Protein AF-A0ABD1IIQ3-F1 (afdb_monomer_lite)

InterPro domains:
  IPR027417 P-loop containing nucleoside triphosphate hydrolase [G3DSA:3.40.50.300] (67-165)
  IPR039812 Vesicle-fusing ATPase [PTHR23078] (7-161)

Sequence (171 aa):
MFLRVRRFSPNTELEGVVKNAVSYALNRQLNMEDLTRPVDEENIKVTMEDFLNVVQEVVPAFGASTDDLERCRL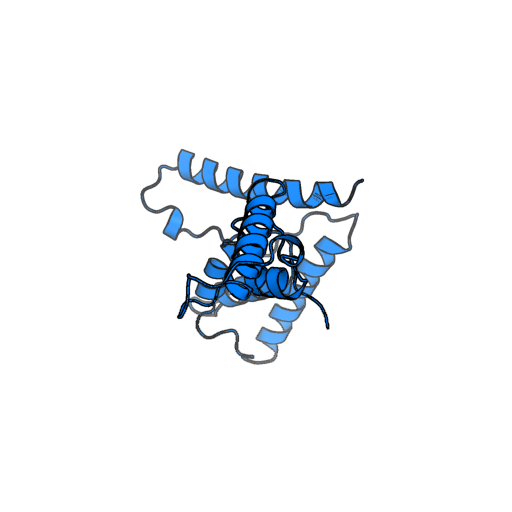IGIVECGTRHEHIYRRTILLAEQVKVSEGSPLVTCLLEGSSGSGKIAMAATVGIESNFSYVKIISAETMIGLSEPTKCAQIVKVSFSALPSLDTAFQ

Organism: Salvia divinorum (NCBI:txid28513)

Secondary structure (DSSP, 8-state):
-----PPPPTTHHHHHHHHHHHHHHHHHHS-TT-TTSPP-GGG----HHHHHHHHHH---STTTHHHHHHHTTTT------HHHHHHHHHHHHHHHHHHH-SS----------STTS-HHHHHHHHHHHTT-S------GGGGTT--HHHHHHHHHHHHHHHGGGSGGG--

pLDDT: mean 77.48, std 16.25, range [25.7, 96.06]

Structure (mmCIF, N/CA/C/O backbone):
data_AF-A0ABD1IIQ3-F1
#
_entry.id   AF-A0ABD1IIQ3-F1
#
loop_
_atom_site.group_PDB
_atom_site.id
_atom_site.type_symbol
_atom_site.label_atom_id
_atom_site.label_alt_id
_atom_site.label_comp_id
_atom_site.label_asym_id
_atom_site.label_entity_id
_atom_site.label_seq_id
_atom_site.pdbx_PDB_ins_code
_atom_site.Cartn_x
_atom_site.Cartn_y
_atom_site.Cartn_z
_atom_site.occupancy
_atom_site.B_iso_or_equiv
_atom_site.auth_seq_id
_atom_site.auth_comp_id
_atom_site.auth_asym_id
_atom_site.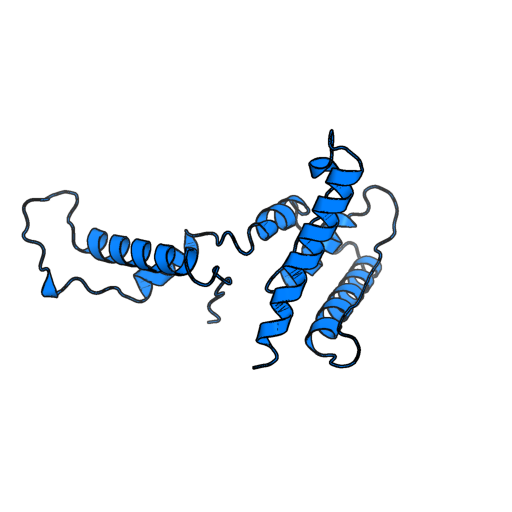auth_atom_id
_atom_site.pdbx_PDB_model_num
ATOM 1 N N . MET A 1 1 ? -16.389 -14.693 5.832 1.00 25.70 1 MET A N 1
ATOM 2 C CA . MET A 1 1 ? -16.390 -13.217 5.904 1.00 25.70 1 MET A CA 1
ATOM 3 C C . MET A 1 1 ? -15.065 -12.804 6.530 1.00 25.70 1 MET A C 1
ATOM 5 O O . MET A 1 1 ? -14.914 -12.927 7.736 1.00 25.70 1 MET A O 1
ATOM 9 N N . PHE A 1 2 ? -14.055 -12.485 5.714 1.00 27.52 2 PHE A N 1
ATOM 10 C CA . PHE A 1 2 ? -12.724 -12.110 6.206 1.00 27.52 2 PHE A CA 1
ATOM 11 C C . PHE A 1 2 ? -12.728 -10.618 6.541 1.00 27.52 2 PHE A C 1
ATOM 13 O O . PHE A 1 2 ? -12.856 -9.782 5.649 1.00 27.52 2 PHE A O 1
ATOM 20 N N . LEU A 1 3 ? -12.629 -10.285 7.827 1.00 28.45 3 LEU A N 1
ATOM 21 C CA . LEU A 1 3 ? -12.441 -8.910 8.276 1.00 28.45 3 LEU A CA 1
ATOM 22 C C . LEU A 1 3 ? -11.019 -8.464 7.922 1.00 28.45 3 LEU A C 1
ATOM 24 O O . LEU A 1 3 ? -10.037 -9.004 8.430 1.00 28.45 3 LEU A O 1
ATOM 28 N N . ARG A 1 4 ? -10.914 -7.486 7.017 1.00 39.56 4 ARG A N 1
ATOM 29 C CA . ARG A 1 4 ? -9.658 -6.832 6.639 1.00 39.56 4 ARG A CA 1
ATOM 30 C C . ARG A 1 4 ? -9.217 -5.913 7.781 1.00 39.56 4 ARG A C 1
ATOM 32 O O . ARG A 1 4 ? -9.512 -4.724 7.764 1.00 39.56 4 ARG A O 1
ATOM 39 N N . VAL A 1 5 ? -8.522 -6.457 8.776 1.00 41.91 5 VAL A N 1
ATOM 40 C CA . VAL A 1 5 ? -7.914 -5.651 9.845 1.00 41.91 5 VAL A CA 1
ATOM 41 C C . VAL A 1 5 ? -6.603 -5.070 9.314 1.00 41.91 5 VAL A C 1
ATOM 43 O O . VAL A 1 5 ? -5.615 -5.784 9.140 1.00 41.91 5 VAL A O 1
ATOM 46 N N . ARG A 1 6 ? -6.605 -3.773 8.987 1.00 52.62 6 ARG A N 1
ATOM 47 C CA . ARG A 1 6 ? -5.378 -3.026 8.670 1.00 52.62 6 ARG A CA 1
ATOM 48 C C . ARG A 1 6 ? -4.557 -2.881 9.961 1.00 52.62 6 ARG A C 1
ATOM 50 O O . ARG A 1 6 ? -5.134 -2.720 11.032 1.00 52.62 6 ARG A O 1
ATOM 57 N N . ARG A 1 7 ? -3.225 -3.004 9.888 1.00 47.75 7 ARG A N 1
ATOM 58 C CA . ARG A 1 7 ? -2.376 -2.912 11.089 1.00 47.75 7 ARG A CA 1
ATOM 59 C C . ARG A 1 7 ? -2.375 -1.477 11.609 1.00 47.75 7 ARG A C 1
ATOM 61 O O . ARG A 1 7 ? -2.013 -0.572 10.870 1.00 47.75 7 ARG A O 1
ATOM 68 N N . PHE A 1 8 ? -2.738 -1.312 12.875 1.00 53.94 8 PHE A N 1
ATOM 69 C CA . PHE A 1 8 ? -2.630 -0.048 13.593 1.00 53.94 8 PHE A CA 1
ATOM 70 C C . PHE A 1 8 ? -1.297 0.018 14.344 1.00 53.94 8 PHE A C 1
ATOM 72 O O . PHE A 1 8 ? -0.779 -1.011 14.790 1.00 53.94 8 PHE A O 1
ATOM 79 N N . SER A 1 9 ? -0.730 1.213 14.499 1.00 55.28 9 SER A N 1
ATOM 80 C CA . SER A 1 9 ? 0.443 1.392 15.357 1.00 55.28 9 SER A CA 1
ATOM 81 C C . SER A 1 9 ? 0.103 1.021 16.817 1.00 55.28 9 SER A C 1
ATOM 83 O O . SER A 1 9 ? -0.974 1.384 17.299 1.00 55.28 9 SER A O 1
ATOM 85 N N . PRO A 1 10 ? 0.982 0.299 17.549 1.00 52.69 10 PRO A N 1
ATOM 86 C CA . PRO A 1 10 ? 0.571 -0.497 18.716 1.00 52.69 10 PRO A CA 1
ATOM 87 C C . PRO A 1 10 ? 0.046 0.274 19.935 1.00 52.69 10 PRO A C 1
ATOM 89 O O . PRO A 1 10 ? -0.436 -0.359 20.865 1.00 52.69 10 PRO A O 1
ATOM 92 N N . ASN A 1 11 ? 0.133 1.608 19.961 1.00 55.91 11 ASN A N 1
ATOM 93 C CA . ASN A 1 11 ? -0.220 2.402 21.142 1.00 55.91 11 ASN A CA 1
ATOM 94 C C . ASN A 1 11 ? -1.178 3.555 20.811 1.00 55.91 11 ASN A C 1
ATOM 96 O O . ASN A 1 11 ? -2.283 3.604 21.335 1.00 55.91 11 ASN A O 1
ATOM 100 N N . THR A 1 12 ? -0.803 4.461 19.906 1.00 65.56 12 THR A N 1
ATOM 101 C CA . THR A 1 12 ? -1.587 5.684 19.650 1.00 65.56 12 THR A CA 1
ATOM 102 C C . THR A 1 12 ? -2.824 5.437 18.790 1.00 65.56 12 THR A C 1
ATOM 104 O O . THR A 1 12 ? -3.885 6.000 19.046 1.00 65.56 12 THR A O 1
ATOM 107 N N . GLU A 1 13 ? -2.713 4.591 17.767 1.00 68.62 13 GLU A N 1
ATOM 108 C CA . GLU A 1 13 ? -3.836 4.342 16.861 1.00 68.62 13 GLU A CA 1
ATOM 109 C C . GLU A 1 13 ? -4.875 3.404 17.471 1.00 68.62 13 GLU A C 1
ATOM 111 O O . GLU A 1 13 ? -6.068 3.649 17.319 1.00 68.62 13 GLU A O 1
ATOM 116 N N . LEU A 1 14 ? -4.444 2.375 18.207 1.00 72.62 14 LEU A N 1
ATOM 117 C CA . LEU A 1 14 ? -5.373 1.476 18.891 1.00 72.62 14 LEU A CA 1
ATOM 118 C C . LEU A 1 14 ? -6.180 2.221 19.965 1.00 72.62 14 LEU A C 1
ATOM 120 O O . LEU A 1 14 ? -7.390 2.035 20.067 1.00 72.62 14 LEU A O 1
ATOM 124 N N . GLU A 1 15 ? -5.533 3.120 20.713 1.00 79.62 15 GLU A N 1
ATOM 125 C CA . GLU A 1 15 ? -6.213 4.011 21.656 1.00 79.62 15 GLU A CA 1
ATOM 126 C C . GLU A 1 15 ? -7.226 4.921 20.941 1.00 79.62 15 GLU A C 1
ATOM 128 O O . GLU A 1 15 ? -8.347 5.091 21.419 1.00 79.62 15 GLU A O 1
ATOM 133 N N . GLY A 1 16 ? -6.868 5.461 19.770 1.00 78.75 16 GLY A N 1
ATOM 134 C CA . GLY A 1 16 ? -7.778 6.239 18.928 1.00 78.75 16 GLY A CA 1
ATOM 135 C C . GLY A 1 16 ? -8.997 5.437 18.464 1.00 78.75 16 GLY A C 1
ATOM 136 O O . GLY A 1 16 ? -10.123 5.925 18.555 1.00 78.75 16 GLY A O 1
ATOM 137 N N . VAL A 1 17 ? -8.798 4.184 18.039 1.00 81.75 17 VAL A N 1
ATOM 138 C CA . VAL A 1 17 ? -9.888 3.283 17.636 1.00 81.75 17 VAL A CA 1
ATOM 139 C C . VAL A 1 17 ? -10.838 3.018 18.806 1.00 81.75 17 VAL A C 1
ATOM 141 O O . VAL A 1 17 ? -12.053 3.124 18.647 1.00 81.75 17 VAL A O 1
ATOM 144 N N . VAL A 1 18 ? -10.305 2.735 19.998 1.00 85.25 18 VAL A N 1
ATOM 145 C CA . VAL A 1 18 ? -11.124 2.502 21.199 1.00 85.25 18 VAL A CA 1
ATOM 146 C C . VAL A 1 18 ? -11.893 3.764 21.597 1.00 85.25 18 VAL A C 1
ATOM 148 O O . VAL A 1 18 ? -13.094 3.685 21.843 1.00 85.25 18 VAL A O 1
ATOM 151 N N . LYS A 1 19 ? -11.249 4.938 21.607 1.00 85.81 19 LYS A N 1
ATOM 152 C CA . LYS A 1 19 ? -11.915 6.214 21.923 1.00 85.81 19 LYS A CA 1
ATOM 153 C C . LYS A 1 19 ? -13.041 6.535 20.943 1.00 85.81 19 LYS A C 1
ATOM 155 O O . LYS A 1 19 ? -14.116 6.948 21.369 1.00 85.81 19 LYS A O 1
ATOM 160 N N . ASN A 1 20 ? -12.826 6.307 19.650 1.00 84.44 20 ASN A N 1
ATOM 161 C CA . ASN A 1 20 ? -13.865 6.526 18.649 1.00 84.44 20 ASN A CA 1
ATOM 162 C C . ASN A 1 20 ? -15.021 5.531 18.815 1.00 84.44 20 ASN A C 1
ATOM 164 O O . ASN A 1 20 ? -16.176 5.939 18.738 1.00 84.44 20 ASN A O 1
ATOM 168 N N . ALA A 1 21 ? -14.741 4.258 19.116 1.00 87.31 21 ALA A N 1
ATOM 169 C CA . ALA A 1 21 ? -15.784 3.248 19.321 1.00 87.31 21 ALA A CA 1
ATOM 170 C C . ALA A 1 21 ? -16.654 3.573 20.546 1.00 87.31 21 ALA A C 1
ATOM 172 O O . ALA A 1 21 ? -17.873 3.408 20.508 1.00 87.31 21 ALA A O 1
ATOM 173 N N . VAL A 1 22 ? -16.045 4.107 21.609 1.00 87.00 22 VAL A N 1
ATOM 174 C CA . VAL A 1 22 ? -16.769 4.630 22.777 1.00 87.00 22 VAL A CA 1
ATOM 175 C C . VAL A 1 22 ? -17.667 5.807 22.384 1.00 87.00 22 VAL A C 1
ATOM 177 O O . VAL A 1 22 ? -18.838 5.815 22.751 1.00 87.00 22 VAL A O 1
ATOM 180 N N . SER A 1 23 ? -17.174 6.758 21.585 1.00 85.69 23 SER A N 1
ATOM 181 C CA . SER A 1 23 ? -17.991 7.872 21.074 1.00 85.69 23 SER A CA 1
ATOM 182 C C . SER A 1 23 ? -19.179 7.399 20.230 1.00 85.69 23 SER A C 1
ATOM 184 O O . SER A 1 23 ? -20.273 7.942 20.359 1.00 85.69 23 SER A O 1
ATOM 186 N N . TYR A 1 24 ? -19.001 6.361 19.406 1.00 85.56 24 TYR A N 1
ATOM 187 C CA . TYR A 1 24 ? -20.091 5.745 18.642 1.00 85.56 24 TYR A CA 1
ATOM 188 C C . TYR A 1 24 ? -21.159 5.120 19.544 1.00 85.56 24 TYR A C 1
ATOM 190 O O . TYR A 1 24 ? -22.352 5.380 19.365 1.00 85.56 24 TYR A O 1
ATOM 198 N N . ALA A 1 25 ? -20.733 4.363 20.556 1.00 85.44 25 ALA A N 1
ATOM 199 C CA . ALA A 1 25 ? -21.641 3.761 21.524 1.00 85.44 25 ALA A CA 1
ATOM 200 C C . ALA A 1 25 ? -22.426 4.818 22.321 1.00 85.44 25 ALA A C 1
ATOM 202 O O . ALA A 1 25 ? -23.616 4.629 22.571 1.00 85.44 25 ALA A O 1
ATOM 203 N N . LEU A 1 26 ? -21.781 5.941 22.665 1.00 82.81 26 LEU A N 1
ATOM 204 C CA . LEU A 1 26 ? -22.415 7.088 23.320 1.00 82.81 26 LEU A CA 1
ATOM 205 C C . LEU A 1 26 ? -23.436 7.773 22.406 1.00 82.81 26 LEU A C 1
ATOM 207 O O . LEU A 1 26 ? -24.588 7.949 22.794 1.00 82.81 26 LEU A O 1
ATOM 211 N N . ASN A 1 27 ? -23.048 8.098 21.171 1.00 81.81 27 ASN A N 1
ATOM 212 C CA . ASN A 1 27 ? -23.923 8.768 20.207 1.00 81.81 27 ASN A CA 1
ATOM 213 C C . ASN A 1 27 ? -25.176 7.948 19.871 1.00 81.81 27 ASN A C 1
ATOM 215 O O . ASN A 1 27 ? -26.227 8.530 19.632 1.00 81.81 27 ASN A O 1
ATOM 219 N N . ARG A 1 28 ? -25.106 6.609 19.903 1.00 79.25 28 ARG A N 1
ATOM 220 C CA . ARG A 1 28 ? -26.280 5.740 19.700 1.00 79.25 28 ARG A CA 1
ATOM 221 C C . ARG A 1 28 ? -27.329 5.870 20.809 1.00 79.25 28 ARG A C 1
ATOM 223 O O . ARG A 1 28 ? -28.505 5.630 20.553 1.00 79.25 28 ARG A O 1
ATOM 230 N N . GLN A 1 29 ? -26.922 6.195 22.034 1.00 74.12 29 GLN A N 1
ATOM 231 C CA . GLN A 1 29 ? -27.840 6.306 23.175 1.00 74.12 29 GLN A CA 1
ATOM 232 C C . GLN A 1 29 ? -28.334 7.733 23.421 1.00 74.12 29 GLN A C 1
ATOM 234 O O . GLN A 1 29 ? -29.285 7.936 24.175 1.00 74.12 29 GLN A O 1
ATOM 239 N N . LEU A 1 30 ? -27.736 8.718 22.749 1.00 71.56 30 LEU A N 1
ATOM 240 C CA . LEU A 1 30 ? -28.165 10.108 22.785 1.00 71.56 30 LEU A CA 1
ATOM 241 C C . LEU A 1 30 ? -29.196 10.367 21.678 1.00 71.56 30 LEU A C 1
ATOM 243 O O . LEU A 1 30 ? -28.900 10.253 20.492 1.00 71.56 30 LEU A O 1
ATOM 247 N N . ASN A 1 31 ? -30.413 10.767 22.053 1.00 65.19 31 ASN A N 1
ATOM 248 C CA . ASN A 1 31 ? -31.373 11.301 21.086 1.00 65.19 31 ASN A CA 1
ATOM 249 C C . ASN A 1 31 ? -31.005 12.756 20.783 1.00 65.19 31 ASN A C 1
ATOM 251 O O . ASN A 1 31 ? -31.244 13.642 21.599 1.00 65.19 31 ASN A O 1
ATOM 255 N N . MET A 1 32 ? -30.439 13.007 19.601 1.00 63.50 32 MET A N 1
ATOM 256 C CA . MET A 1 32 ? -29.995 14.347 19.185 1.00 63.50 32 MET A CA 1
ATOM 257 C C . MET A 1 32 ? -31.142 15.371 19.105 1.00 63.50 32 MET A C 1
ATOM 259 O O . MET A 1 32 ? -30.907 16.572 19.195 1.00 63.50 32 MET A O 1
ATOM 263 N N . GLU A 1 33 ? -32.379 14.891 18.965 1.00 66.19 33 GLU A N 1
ATOM 264 C CA . GLU A 1 33 ? -33.599 15.704 18.930 1.00 66.19 33 GLU A CA 1
ATOM 265 C C . GLU A 1 33 ? -34.142 16.046 20.328 1.00 66.19 33 GLU A C 1
ATOM 267 O O . GLU A 1 33 ? -34.901 17.001 20.469 1.00 66.19 33 GLU A O 1
ATOM 272 N N . ASP A 1 34 ? -33.754 15.297 21.368 1.00 64.56 34 ASP A N 1
ATOM 273 C CA . ASP A 1 34 ? -34.264 15.480 22.728 1.00 64.56 34 ASP A CA 1
ATOM 274 C C . ASP A 1 34 ? -33.203 15.109 23.777 1.00 64.56 34 ASP A C 1
ATOM 276 O O . ASP A 1 34 ? -33.161 14.001 24.322 1.00 64.56 34 ASP A O 1
ATOM 280 N N . LEU A 1 35 ? -32.336 16.084 24.062 1.00 67.38 35 LEU A N 1
ATOM 281 C CA . LEU A 1 35 ? -31.220 15.996 25.014 1.00 67.38 35 LEU A CA 1
ATOM 282 C C . LEU A 1 35 ? -31.667 15.918 26.486 1.00 67.38 35 LEU A C 1
ATOM 284 O O . LEU A 1 35 ? -30.826 15.842 27.378 1.00 67.38 35 LEU A O 1
ATOM 288 N N . THR A 1 36 ? -32.973 15.985 26.758 1.00 67.31 36 THR A N 1
ATOM 289 C CA . THR A 1 36 ? -33.520 15.989 28.124 1.00 67.31 36 THR A CA 1
ATOM 290 C C . THR A 1 36 ? -33.817 14.590 28.662 1.00 67.31 36 THR A C 1
ATOM 292 O O . THR A 1 36 ? -34.037 14.430 29.865 1.00 67.31 36 THR A O 1
ATOM 295 N N . ARG A 1 37 ? -33.803 13.562 27.800 1.00 64.56 37 ARG A N 1
ATOM 296 C CA . ARG A 1 37 ? -33.994 12.173 28.228 1.00 64.56 37 ARG A CA 1
ATOM 297 C C . ARG A 1 37 ? -32.790 11.698 29.046 1.00 64.56 37 ARG A C 1
ATOM 299 O O . ARG A 1 37 ? -31.659 11.855 28.585 1.00 64.56 37 ARG A O 1
ATOM 306 N N . PRO A 1 38 ? -33.013 11.094 30.228 1.00 63.28 38 PRO A N 1
ATOM 307 C CA . PRO A 1 38 ? -31.927 10.547 31.023 1.00 63.28 38 PRO A CA 1
ATOM 308 C C . PRO A 1 38 ? -31.240 9.432 30.236 1.00 63.28 38 PRO A C 1
ATOM 310 O O . PRO A 1 38 ? -31.896 8.530 29.709 1.00 63.28 38 PRO A O 1
ATOM 313 N N . VAL A 1 39 ? -29.918 9.526 30.139 1.00 65.00 39 VAL A N 1
ATOM 314 C CA . VAL A 1 39 ? -29.088 8.483 29.545 1.00 65.00 39 VAL A CA 1
ATOM 315 C C . VAL A 1 39 ? -28.945 7.375 30.579 1.00 65.00 39 VAL A C 1
ATOM 317 O O . VAL A 1 39 ? -28.591 7.634 31.727 1.00 65.00 39 VAL A O 1
ATOM 320 N N . ASP A 1 40 ? -29.248 6.147 30.179 1.00 69.00 40 ASP A N 1
ATOM 321 C CA . ASP A 1 40 ? -29.088 4.978 31.033 1.00 69.00 40 ASP A CA 1
ATOM 322 C C . ASP A 1 40 ? -27.615 4.549 31.017 1.00 69.00 40 ASP A C 1
ATOM 324 O O . ASP A 1 40 ? -27.187 3.747 30.185 1.00 69.00 40 ASP A O 1
ATOM 328 N N . GLU A 1 41 ? -26.816 5.160 31.897 1.00 66.88 41 GLU A N 1
ATOM 329 C CA . GLU A 1 41 ? -25.356 4.998 31.944 1.00 66.88 41 GLU A CA 1
ATOM 330 C C . GLU A 1 41 ? -24.918 3.526 32.072 1.00 66.88 41 GLU A C 1
ATOM 332 O O . GLU A 1 41 ? -23.878 3.144 31.535 1.00 66.88 41 GLU A O 1
ATOM 337 N N . GLU A 1 42 ? -25.732 2.668 32.699 1.00 68.06 42 GLU A N 1
ATOM 338 C CA . GLU A 1 42 ? -25.455 1.230 32.848 1.00 68.06 42 GLU A CA 1
ATOM 339 C C . GLU A 1 42 ? -25.632 0.430 31.544 1.00 68.06 42 GLU A C 1
ATOM 341 O O . GLU A 1 42 ? -25.079 -0.667 31.387 1.00 68.06 42 GLU A O 1
ATOM 346 N N . ASN A 1 43 ? -26.380 0.973 30.581 1.00 71.00 43 ASN A N 1
ATOM 347 C CA . ASN A 1 43 ? -26.648 0.330 29.299 1.00 71.00 43 ASN A CA 1
ATOM 348 C C . ASN A 1 43 ? -25.683 0.751 28.188 1.00 71.00 43 ASN A C 1
ATOM 350 O O . ASN A 1 43 ? -25.729 0.167 27.099 1.00 71.00 43 ASN A O 1
ATOM 354 N N . ILE A 1 44 ? -24.788 1.712 28.432 1.00 73.44 44 ILE A N 1
ATOM 355 C CA . ILE A 1 44 ? -23.787 2.148 27.453 1.00 73.44 44 ILE A CA 1
ATOM 356 C C . ILE A 1 44 ? -22.732 1.048 27.305 1.00 73.44 44 ILE A C 1
ATOM 358 O O . ILE A 1 44 ? -21.753 0.963 28.044 1.00 73.44 44 ILE A O 1
ATOM 362 N N . LYS A 1 45 ? -22.939 0.175 26.320 1.00 83.62 45 LYS A N 1
ATOM 363 C CA . LYS A 1 45 ? -22.012 -0.903 25.970 1.00 83.62 45 LYS A CA 1
ATOM 364 C C . LYS A 1 45 ? -21.481 -0.682 24.566 1.00 83.62 45 LYS A C 1
ATOM 366 O O . LYS A 1 45 ? -22.252 -0.511 23.621 1.00 83.62 45 LYS A O 1
ATOM 371 N N . VAL A 1 46 ? -20.156 -0.715 24.443 1.00 84.50 46 VAL A N 1
ATOM 372 C CA . VAL A 1 46 ? -19.487 -0.734 23.142 1.00 84.50 46 VAL A CA 1
ATOM 373 C C . VAL A 1 46 ? -19.756 -2.086 22.496 1.00 84.50 46 VAL A C 1
ATOM 375 O O . VAL A 1 46 ? -19.497 -3.137 23.083 1.00 84.50 46 VAL A O 1
ATOM 378 N N . THR A 1 47 ? -20.311 -2.056 21.293 1.00 86.81 47 THR A N 1
ATOM 379 C CA . THR A 1 47 ? -20.643 -3.245 20.510 1.00 86.81 47 THR A CA 1
ATOM 380 C C . THR A 1 47 ? -19.606 -3.465 19.414 1.00 86.81 47 THR A C 1
ATOM 382 O O . THR A 1 47 ? -18.852 -2.564 19.050 1.00 86.81 47 THR A O 1
ATOM 385 N N . MET A 1 48 ? -19.575 -4.674 18.849 1.00 84.25 48 MET A N 1
ATOM 386 C CA . MET A 1 48 ? -18.715 -4.970 17.697 1.00 84.25 48 MET A CA 1
ATOM 387 C C . MET A 1 48 ? -19.007 -4.042 16.507 1.00 84.25 48 MET A C 1
ATOM 389 O O . MET A 1 48 ? -18.095 -3.679 15.773 1.00 84.25 48 MET A O 1
ATOM 393 N N . GLU A 1 49 ? -20.261 -3.627 16.331 1.00 85.44 49 GLU A N 1
ATOM 394 C CA . GLU A 1 49 ? -20.670 -2.725 15.253 1.00 85.44 49 GLU A CA 1
ATOM 395 C C . GLU A 1 49 ? -20.019 -1.339 15.376 1.00 85.44 49 GLU A C 1
ATOM 397 O O . GLU A 1 49 ? -19.590 -0.775 14.373 1.00 85.44 49 GLU A O 1
ATOM 402 N N . ASP A 1 50 ? -19.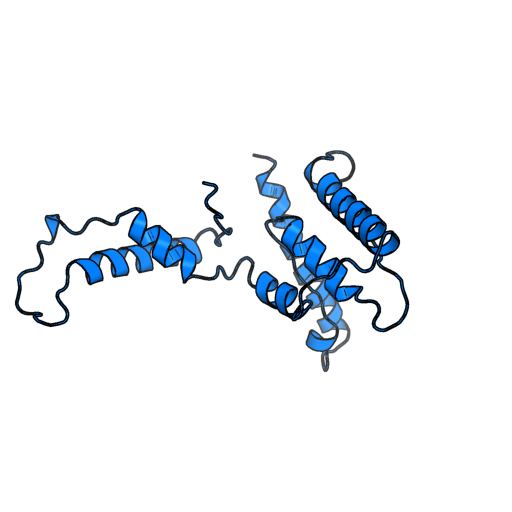818 -0.844 16.603 1.00 85.31 50 ASP A N 1
ATOM 403 C CA . ASP A 1 50 ? -19.102 0.414 16.852 1.00 85.31 50 ASP A CA 1
ATOM 404 C C . ASP A 1 50 ? -17.652 0.328 16.366 1.00 85.31 50 ASP A C 1
ATOM 406 O O . ASP A 1 50 ? -17.167 1.220 15.675 1.00 85.31 50 ASP A O 1
ATOM 410 N N . PHE A 1 51 ? -16.968 -0.784 16.645 1.00 83.62 51 PHE A N 1
ATOM 411 C CA . PHE A 1 51 ? -15.616 -1.014 16.136 1.00 83.62 51 PHE A CA 1
ATOM 412 C C . PHE A 1 51 ? -15.577 -1.159 14.612 1.00 83.62 51 PHE A C 1
ATOM 414 O O . PHE A 1 51 ? -14.640 -0.673 13.982 1.00 83.62 51 PHE A O 1
ATOM 421 N N . LEU A 1 52 ? -16.582 -1.795 14.003 1.00 83.19 52 LEU A N 1
ATOM 422 C CA . LEU A 1 52 ? -16.664 -1.913 12.545 1.00 83.19 52 LEU A CA 1
ATOM 423 C C . LEU A 1 52 ? -16.817 -0.547 11.871 1.00 83.19 52 LEU A C 1
ATOM 425 O O . LEU A 1 52 ? -16.139 -0.299 10.874 1.00 83.19 52 LEU A O 1
ATOM 429 N N . ASN A 1 53 ? -17.639 0.339 12.434 1.00 81.44 53 ASN A N 1
ATOM 430 C CA . ASN A 1 53 ? -17.812 1.703 11.933 1.00 81.44 53 ASN A CA 1
ATOM 431 C C . ASN A 1 53 ? -16.507 2.502 12.043 1.00 81.44 53 ASN A C 1
ATOM 433 O O . ASN A 1 53 ? -16.065 3.124 11.080 1.00 81.44 53 ASN A O 1
ATOM 437 N N . VAL A 1 54 ? -15.813 2.394 13.177 1.00 81.56 54 VAL A N 1
ATOM 438 C CA . VAL A 1 54 ? -14.524 3.070 13.381 1.00 81.56 54 VAL A CA 1
ATOM 439 C C . VAL A 1 54 ? -13.453 2.578 12.416 1.00 81.56 54 VAL A C 1
ATOM 441 O O . VAL A 1 54 ? -12.704 3.383 11.875 1.00 81.56 54 VAL A O 1
ATOM 444 N N . VAL A 1 55 ? -13.358 1.269 12.179 1.00 72.88 55 VAL A N 1
ATOM 445 C CA . VAL A 1 55 ? -12.347 0.697 11.273 1.00 72.88 55 VAL A CA 1
ATOM 446 C C . VAL A 1 55 ? -12.598 1.094 9.812 1.00 72.88 55 VAL A C 1
ATOM 448 O O . VAL A 1 55 ? -11.658 1.101 9.017 1.00 72.88 55 VAL A O 1
ATOM 451 N N . GLN A 1 56 ? -13.835 1.443 9.445 1.00 71.56 56 GLN A N 1
ATOM 452 C CA . GLN A 1 56 ? -14.140 1.990 8.120 1.00 71.56 56 GLN A CA 1
ATOM 453 C C . GLN A 1 56 ? -13.699 3.453 7.970 1.00 71.56 56 GLN A C 1
ATOM 455 O O . GLN A 1 56 ? -13.261 3.836 6.887 1.00 71.56 56 GLN A O 1
ATOM 460 N N . GLU A 1 57 ? -13.777 4.254 9.034 1.00 68.69 57 GLU A N 1
ATOM 461 C CA . GLU A 1 57 ? -13.434 5.682 8.995 1.00 68.69 57 GLU A CA 1
ATOM 462 C C . GLU A 1 57 ? -11.965 5.980 9.302 1.00 68.69 57 GLU A C 1
ATOM 464 O O . GLU A 1 57 ? -11.364 6.883 8.716 1.00 68.69 57 GLU A O 1
ATOM 469 N N . VAL A 1 58 ? -11.366 5.238 10.234 1.00 65.88 58 VAL A N 1
ATOM 470 C CA . VAL A 1 58 ? -9.990 5.468 10.668 1.00 65.88 58 VAL A CA 1
ATOM 471 C C . VAL A 1 58 ? -9.042 4.790 9.689 1.00 65.88 58 VAL A C 1
ATOM 473 O O . VAL A 1 58 ? -8.834 3.576 9.718 1.00 65.88 58 VAL A O 1
ATOM 476 N N . VAL A 1 59 ? -8.413 5.597 8.836 1.00 60.84 59 VAL A N 1
ATOM 477 C CA . VAL A 1 59 ? -7.277 5.158 8.025 1.00 60.84 59 VAL A CA 1
ATOM 478 C C . VAL A 1 59 ? -6.040 5.099 8.935 1.00 60.84 59 VAL A C 1
ATOM 480 O O . VAL A 1 59 ? -5.614 6.145 9.428 1.00 60.84 59 VAL A O 1
ATOM 483 N N . PRO A 1 60 ? -5.453 3.916 9.196 1.00 58.91 60 PRO A N 1
ATOM 484 C CA . PRO A 1 60 ? -4.237 3.825 10.000 1.00 58.91 60 PRO A CA 1
ATOM 485 C C . PRO A 1 60 ? -3.104 4.616 9.343 1.00 58.91 60 PRO A C 1
ATOM 487 O O . PRO A 1 60 ? -2.874 4.503 8.134 1.00 58.91 60 PRO A O 1
ATOM 490 N N . ALA A 1 61 ? -2.357 5.393 10.132 1.00 57.41 61 ALA A N 1
ATOM 491 C CA . ALA A 1 61 ? -1.175 6.084 9.626 1.00 57.41 61 ALA A CA 1
ATOM 492 C C . ALA A 1 61 ? -0.068 5.067 9.293 1.00 57.41 61 ALA A C 1
ATOM 494 O O . ALA A 1 61 ? 0.708 5.262 8.350 1.00 57.41 61 ALA A O 1
ATOM 495 N N . PHE A 1 62 ? -0.048 3.929 9.998 1.00 51.31 62 PHE A N 1
ATOM 496 C CA . PHE A 1 62 ? 0.698 2.739 9.598 1.00 51.31 62 PHE A CA 1
ATOM 497 C C . PHE A 1 62 ? 0.027 2.062 8.383 1.00 51.31 62 PHE A C 1
ATOM 499 O O . PHE A 1 62 ? -0.875 1.243 8.511 1.00 51.31 62 PHE A O 1
ATOM 506 N N . GLY A 1 63 ? 0.455 2.433 7.171 1.00 51.09 63 GLY A N 1
ATOM 507 C CA . GLY A 1 63 ? -0.151 1.960 5.912 1.00 51.09 63 GLY A CA 1
ATOM 508 C C . GLY A 1 63 ? -0.815 3.048 5.059 1.00 51.09 63 GLY A C 1
ATOM 509 O O . GLY A 1 63 ? -1.386 2.732 4.013 1.00 51.09 63 GLY A O 1
ATOM 510 N N . ALA A 1 64 ? -0.673 4.325 5.442 1.00 50.16 64 ALA A N 1
ATOM 511 C CA . ALA A 1 64 ? -1.080 5.501 4.655 1.00 50.16 64 ALA A CA 1
ATOM 512 C C . ALA A 1 64 ? -0.507 5.534 3.223 1.00 50.16 64 ALA A C 1
ATOM 514 O O . ALA A 1 64 ? -0.999 6.241 2.353 1.00 50.16 64 ALA A O 1
ATOM 515 N N . SER A 1 65 ? 0.517 4.729 2.949 1.00 57.66 65 SER A N 1
ATOM 516 C CA . SER A 1 65 ? 1.050 4.524 1.606 1.00 57.66 65 SER A CA 1
ATOM 517 C C . SER A 1 65 ? 0.055 3.891 0.636 1.00 57.66 65 SER A C 1
ATOM 519 O O . SER A 1 65 ? 0.260 4.016 -0.566 1.00 57.66 65 SER A O 1
ATOM 521 N N . THR A 1 66 ? -1.002 3.218 1.107 1.00 66.69 66 THR A N 1
ATOM 522 C CA . THR A 1 66 ? -2.018 2.640 0.211 1.00 66.69 66 THR A CA 1
ATOM 523 C C . THR A 1 66 ? -2.669 3.696 -0.678 1.00 66.69 66 THR A C 1
ATOM 525 O O . THR A 1 66 ? -2.856 3.422 -1.856 1.00 66.69 66 THR A O 1
ATOM 528 N N . ASP A 1 67 ? -2.879 4.921 -0.195 1.00 76.44 67 ASP A N 1
ATOM 529 C CA . ASP A 1 67 ? -3.398 6.015 -1.024 1.00 76.44 67 ASP A CA 1
ATOM 530 C C . ASP A 1 67 ? -2.395 6.447 -2.106 1.00 76.44 67 ASP A C 1
ATOM 532 O O . ASP A 1 67 ? -2.779 6.707 -3.247 1.00 76.44 67 ASP A O 1
ATOM 536 N N . ASP A 1 68 ? -1.097 6.471 -1.790 1.00 81.12 68 ASP A N 1
ATOM 537 C CA . ASP A 1 68 ? -0.039 6.758 -2.768 1.00 81.12 68 ASP A CA 1
ATOM 538 C C . ASP A 1 68 ? 0.072 5.645 -3.824 1.00 81.12 68 ASP A C 1
ATOM 540 O O . ASP A 1 68 ? 0.263 5.928 -5.011 1.00 81.12 68 ASP A O 1
ATOM 544 N N . LEU A 1 69 ? -0.088 4.378 -3.413 1.00 84.44 69 LEU A N 1
ATOM 545 C CA . LEU A 1 69 ? -0.202 3.246 -4.334 1.00 84.44 69 LEU A CA 1
ATOM 546 C C . LEU A 1 69 ? -1.443 3.398 -5.237 1.00 84.44 69 LEU A C 1
ATOM 548 O O . LEU A 1 69 ? -1.327 3.197 -6.443 1.00 84.44 69 LEU A O 1
ATOM 552 N N . GLU A 1 70 ? -2.610 3.763 -4.698 1.00 86.19 70 GLU A N 1
ATOM 553 C CA . GLU A 1 70 ? -3.839 3.939 -5.491 1.00 86.19 70 GLU A CA 1
ATOM 554 C C . GLU A 1 70 ? -3.714 5.097 -6.495 1.00 86.19 70 GLU A C 1
ATOM 556 O O . GLU A 1 70 ? -4.113 4.969 -7.653 1.00 86.19 70 GLU A O 1
ATOM 561 N N . ARG A 1 71 ? -3.053 6.199 -6.115 1.00 86.38 71 ARG A N 1
ATOM 562 C CA . ARG A 1 71 ? -2.728 7.312 -7.031 1.00 86.38 71 ARG A CA 1
ATOM 563 C C . ARG A 1 71 ? -1.839 6.884 -8.194 1.00 86.38 71 ARG A C 1
ATOM 565 O O . ARG A 1 71 ? -1.918 7.461 -9.275 1.00 86.38 71 ARG A O 1
ATOM 572 N N . CYS A 1 72 ? -1.018 5.855 -8.006 1.00 85.50 72 CYS A N 1
ATOM 573 C CA . CYS A 1 72 ? -0.204 5.286 -9.077 1.00 85.50 72 CYS A CA 1
ATOM 574 C C . CYS A 1 72 ? -1.016 4.444 -10.079 1.00 85.50 72 CYS A C 1
ATOM 576 O O . CYS A 1 72 ? -0.484 4.066 -11.125 1.00 85.50 72 CYS A O 1
ATOM 578 N N . ARG A 1 73 ? -2.294 4.163 -9.788 1.00 85.06 73 ARG A N 1
ATOM 579 C CA . ARG A 1 73 ? -3.214 3.371 -10.617 1.00 85.06 73 ARG A CA 1
ATOM 580 C C . ARG A 1 73 ? -4.630 3.962 -10.656 1.00 85.06 73 ARG A C 1
ATOM 582 O O . ARG A 1 73 ? -5.609 3.249 -10.482 1.00 85.06 73 ARG A O 1
ATOM 589 N N . LEU A 1 74 ? -4.751 5.256 -10.959 1.00 80.56 74 LEU A N 1
ATOM 590 C CA . LEU A 1 74 ? -6.041 5.976 -11.000 1.00 80.56 74 LEU A CA 1
ATOM 591 C C . LEU A 1 74 ? -7.133 5.308 -11.858 1.00 80.56 74 LEU A C 1
ATOM 593 O O . LEU A 1 74 ? -8.313 5.447 -11.559 1.00 80.56 74 LEU A O 1
ATOM 597 N N . ILE A 1 75 ? -6.747 4.603 -12.925 1.00 82.38 75 ILE A N 1
ATOM 598 C CA . ILE A 1 75 ? -7.663 3.916 -13.859 1.00 82.38 75 ILE A CA 1
ATOM 599 C C . ILE A 1 75 ? -7.661 2.389 -13.603 1.00 82.38 75 ILE A C 1
ATOM 601 O O . ILE A 1 75 ? -8.248 1.607 -14.341 1.00 82.38 75 ILE A O 1
ATOM 605 N N . GLY A 1 76 ? -6.998 1.944 -12.534 1.00 83.69 76 GLY A N 1
ATOM 606 C CA . GLY A 1 76 ? -6.739 0.539 -12.249 1.00 83.69 76 GLY A CA 1
ATOM 607 C C . GLY A 1 76 ? -5.689 -0.071 -13.179 1.00 83.69 76 GLY A C 1
ATOM 608 O O . GLY A 1 76 ? -4.888 0.632 -13.803 1.00 83.69 76 GLY A O 1
ATOM 609 N N . ILE A 1 77 ? -5.690 -1.402 -13.247 1.00 85.19 77 ILE A N 1
ATOM 610 C CA . ILE A 1 77 ? -4.879 -2.179 -14.183 1.00 85.19 77 ILE A CA 1
ATOM 611 C C . ILE A 1 77 ? -5.813 -2.910 -15.147 1.00 85.19 77 ILE A C 1
ATOM 613 O O . ILE A 1 77 ? -6.822 -3.476 -14.733 1.00 85.19 77 ILE A O 1
ATOM 617 N N . VAL A 1 78 ? -5.494 -2.875 -16.438 1.00 85.81 78 VAL A N 1
ATOM 618 C CA . VAL A 1 78 ? -6.262 -3.566 -17.480 1.00 85.81 78 VAL A CA 1
ATOM 619 C C . VAL A 1 78 ? -5.400 -4.686 -18.039 1.00 85.81 78 VAL A C 1
ATOM 621 O O . VAL A 1 78 ? -4.199 -4.510 -18.251 1.00 85.81 78 VAL A O 1
ATOM 624 N N . GLU A 1 79 ? -6.002 -5.844 -18.293 1.00 82.06 79 GLU A N 1
ATOM 625 C CA . GLU A 1 79 ? -5.316 -6.958 -18.938 1.00 82.06 79 GLU A CA 1
ATOM 626 C C . GLU A 1 79 ? -5.015 -6.630 -20.406 1.00 82.06 79 GLU A C 1
ATOM 628 O O . GLU A 1 79 ? -5.830 -6.812 -21.306 1.00 82.06 79 GLU A O 1
ATOM 633 N N . CYS A 1 80 ? -3.797 -6.150 -20.656 1.00 84.38 80 CYS A N 1
ATOM 634 C CA . CYS A 1 80 ? -3.331 -5.755 -21.988 1.00 84.38 80 CYS A CA 1
ATOM 635 C C . CYS A 1 80 ? -2.774 -6.932 -22.822 1.00 84.38 80 CYS A C 1
ATOM 637 O O . CYS A 1 80 ? -1.963 -6.724 -23.726 1.00 84.38 80 CYS A O 1
ATOM 639 N N . GLY A 1 81 ? -3.167 -8.172 -22.506 1.00 90.81 81 GLY A N 1
ATOM 640 C CA . GLY A 1 81 ? -2.759 -9.397 -23.202 1.00 90.81 81 GLY A CA 1
ATOM 641 C C . GLY A 1 81 ? -1.745 -10.269 -22.451 1.00 90.81 81 GLY A C 1
ATOM 642 O O . GLY A 1 81 ? -1.313 -9.967 -21.338 1.00 90.81 81 GLY A O 1
ATOM 643 N N . THR A 1 82 ? -1.324 -11.362 -23.092 1.00 92.69 82 THR A N 1
ATOM 644 C CA . THR A 1 82 ? -0.560 -12.455 -22.455 1.00 92.69 82 THR A CA 1
ATOM 645 C C . THR A 1 82 ? 0.759 -12.001 -21.835 1.00 92.69 82 THR A C 1
ATOM 647 O O . THR A 1 82 ? 1.132 -12.443 -20.752 1.00 92.69 82 THR A O 1
ATOM 650 N N . ARG A 1 83 ? 1.481 -11.072 -22.476 1.00 89.94 83 ARG A N 1
ATOM 651 C CA . ARG A 1 83 ? 2.740 -10.543 -21.928 1.00 89.94 83 ARG A CA 1
ATOM 652 C C . ARG A 1 83 ? 2.523 -9.801 -20.608 1.00 89.94 83 ARG A C 1
ATOM 654 O O . ARG A 1 83 ? 3.352 -9.930 -19.712 1.00 89.94 83 ARG A O 1
ATOM 661 N N . HIS A 1 84 ? 1.440 -9.033 -20.498 1.00 91.44 84 HIS A N 1
ATOM 662 C CA . HIS A 1 84 ? 1.091 -8.315 -19.274 1.00 91.44 84 HIS A CA 1
ATOM 663 C C . HIS A 1 84 ? 0.785 -9.302 -18.142 1.00 91.44 84 HIS A C 1
ATOM 665 O O . HIS A 1 84 ? 1.376 -9.201 -17.070 1.00 91.44 84 HIS A O 1
ATOM 671 N N . GLU A 1 85 ? -0.051 -10.304 -18.419 1.00 92.31 85 GLU A N 1
ATOM 672 C CA . GLU A 1 85 ? -0.391 -11.378 -17.480 1.00 92.31 85 GLU A CA 1
ATOM 673 C C . GLU A 1 85 ? 0.855 -12.146 -17.007 1.00 92.31 85 GLU A C 1
ATOM 675 O O . GLU A 1 85 ? 1.056 -12.346 -15.810 1.00 92.31 85 GLU A O 1
ATOM 680 N N . HIS A 1 86 ? 1.753 -12.512 -17.926 1.00 93.94 86 HIS A N 1
ATOM 681 C CA . HIS A 1 86 ? 3.006 -13.186 -17.582 1.00 93.94 86 HIS A CA 1
ATOM 682 C C . HIS A 1 86 ? 3.900 -12.352 -16.658 1.00 93.94 86 HIS A C 1
ATOM 684 O O . HIS A 1 86 ? 4.521 -12.910 -15.751 1.00 93.94 86 HIS A O 1
ATOM 690 N N . ILE A 1 87 ? 3.995 -11.038 -16.889 1.00 93.81 87 ILE A N 1
ATOM 691 C CA . ILE A 1 87 ? 4.779 -10.135 -16.038 1.00 93.81 87 ILE A CA 1
ATOM 692 C C . ILE A 1 87 ? 4.136 -10.046 -14.657 1.00 93.81 87 ILE A C 1
ATOM 694 O O . ILE A 1 87 ? 4.819 -10.307 -13.670 1.00 93.81 87 ILE A O 1
ATOM 698 N N . TYR A 1 88 ? 2.833 -9.766 -14.605 1.00 93.31 88 TYR A N 1
ATOM 699 C CA . TYR A 1 88 ? 2.063 -9.676 -13.369 1.00 93.31 88 TYR A CA 1
ATOM 700 C C . TYR A 1 88 ? 2.203 -10.950 -12.518 1.00 93.31 88 TYR A C 1
ATOM 702 O O . TYR A 1 88 ? 2.599 -10.891 -11.349 1.00 93.31 88 TYR A O 1
ATOM 710 N N . ARG A 1 89 ? 2.000 -12.122 -13.134 1.00 93.88 89 ARG A N 1
ATOM 711 C CA . ARG A 1 89 ? 2.127 -13.421 -12.469 1.00 93.88 89 ARG A CA 1
ATOM 712 C C . ARG A 1 89 ? 3.543 -13.665 -11.944 1.00 93.88 89 ARG A C 1
ATOM 714 O O . ARG A 1 89 ? 3.709 -14.214 -10.862 1.00 93.88 89 ARG A O 1
ATOM 721 N N . ARG A 1 90 ? 4.587 -13.264 -12.674 1.00 94.31 90 ARG A N 1
ATOM 722 C CA . ARG A 1 90 ? 5.968 -13.383 -12.173 1.00 94.31 90 ARG A CA 1
ATOM 723 C C . ARG A 1 90 ? 6.218 -12.463 -10.984 1.00 94.31 90 ARG A C 1
ATOM 725 O O . ARG A 1 90 ? 6.831 -12.894 -10.015 1.00 94.31 90 ARG A O 1
ATOM 732 N N . THR A 1 91 ? 5.748 -11.221 -11.040 1.00 93.50 91 THR A N 1
ATOM 733 C CA . THR A 1 91 ? 5.954 -10.262 -9.951 1.00 93.50 91 THR A CA 1
ATOM 734 C C . THR A 1 91 ? 5.215 -10.638 -8.675 1.00 93.50 91 THR A C 1
ATOM 736 O O . THR A 1 91 ? 5.791 -10.497 -7.599 1.00 93.50 91 THR A O 1
ATOM 739 N N . ILE A 1 92 ? 3.987 -11.163 -8.769 1.00 92.56 92 ILE A N 1
ATOM 740 C CA . ILE A 1 92 ? 3.256 -11.608 -7.577 1.00 92.56 92 ILE A CA 1
ATOM 741 C C . ILE A 1 92 ? 3.907 -12.854 -6.961 1.00 92.56 92 ILE A C 1
ATOM 743 O O . ILE A 1 92 ? 4.085 -12.897 -5.750 1.00 92.56 92 ILE A O 1
ATOM 747 N N . LEU A 1 93 ? 4.398 -13.795 -7.780 1.00 92.31 93 LEU A N 1
ATOM 748 C CA . LEU A 1 93 ? 5.151 -14.960 -7.296 1.00 92.31 93 LEU A CA 1
ATOM 749 C C . LEU A 1 93 ? 6.438 -14.560 -6.559 1.00 92.31 93 LEU A C 1
ATOM 751 O O . LEU A 1 93 ? 6.776 -15.160 -5.543 1.00 92.31 93 LEU A O 1
ATOM 755 N N . LEU A 1 94 ? 7.148 -13.530 -7.035 1.00 91.06 94 LEU A N 1
ATOM 756 C CA . LEU A 1 94 ? 8.315 -12.992 -6.326 1.00 91.06 94 LEU A CA 1
ATOM 757 C C . LEU A 1 94 ? 7.925 -12.393 -4.967 1.00 91.06 94 LEU A C 1
ATOM 759 O O . LEU A 1 94 ? 8.641 -12.590 -3.988 1.00 91.06 94 LEU A O 1
ATOM 763 N N . ALA A 1 95 ? 6.788 -11.695 -4.889 1.00 89.00 95 ALA A N 1
ATOM 764 C CA . ALA A 1 95 ? 6.270 -11.177 -3.624 1.00 89.00 95 ALA A CA 1
ATOM 765 C C . ALA A 1 95 ? 5.853 -12.311 -2.667 1.00 89.00 95 ALA A C 1
ATOM 767 O O . ALA A 1 95 ? 6.136 -12.250 -1.473 1.00 89.00 95 ALA A O 1
ATOM 768 N N . GLU A 1 96 ? 5.229 -13.372 -3.176 1.00 87.94 96 GLU A N 1
ATOM 769 C CA . GLU A 1 96 ? 4.869 -14.557 -2.390 1.00 87.94 96 GLU A CA 1
ATOM 770 C C . GLU A 1 96 ? 6.100 -15.306 -1.875 1.00 87.94 96 GLU A C 1
ATOM 772 O O . GLU A 1 96 ? 6.124 -15.726 -0.719 1.00 87.94 96 GLU A O 1
ATOM 777 N N . GLN A 1 97 ? 7.156 -15.415 -2.685 1.00 86.56 97 GLN A N 1
ATOM 778 C CA . GLN A 1 97 ? 8.401 -16.063 -2.282 1.00 86.56 97 GLN A CA 1
ATOM 779 C C . GLN A 1 97 ? 9.016 -15.400 -1.044 1.00 86.56 97 GLN A C 1
ATOM 781 O O . GLN A 1 97 ? 9.472 -16.108 -0.149 1.00 86.56 97 GLN A O 1
ATOM 786 N N . VAL A 1 98 ? 8.984 -14.065 -0.953 1.00 84.44 98 VAL A N 1
ATOM 787 C CA . VAL A 1 98 ? 9.487 -13.325 0.221 1.00 84.44 98 VAL A CA 1
ATOM 788 C C . VAL A 1 98 ? 8.719 -13.685 1.496 1.00 84.44 98 VAL A C 1
ATOM 790 O O . VAL A 1 98 ? 9.286 -13.644 2.580 1.00 84.44 98 VAL A O 1
ATOM 793 N N . LYS A 1 99 ? 7.439 -14.062 1.390 1.00 79.94 99 LYS A N 1
ATOM 794 C CA . LYS A 1 99 ? 6.626 -14.442 2.555 1.00 79.94 99 LYS A CA 1
ATOM 795 C C . LYS A 1 99 ? 6.905 -15.849 3.066 1.00 79.94 99 LYS A C 1
ATOM 797 O O . LYS A 1 99 ? 6.704 -16.102 4.247 1.00 79.94 99 LYS A O 1
ATOM 802 N N . VAL A 1 100 ? 7.254 -16.769 2.167 1.00 80.38 100 VAL A N 1
ATOM 803 C CA . VAL A 1 100 ? 7.305 -18.212 2.460 1.00 80.38 100 VAL A CA 1
ATOM 804 C C . VAL A 1 100 ? 8.742 -18.716 2.620 1.00 80.38 100 VAL A C 1
ATOM 806 O O . VAL A 1 100 ? 8.974 -19.713 3.296 1.00 80.38 100 VAL A O 1
ATOM 809 N N . SER A 1 101 ? 9.716 -18.058 1.991 1.00 76.31 101 SER A N 1
ATOM 810 C CA . SER A 1 101 ? 11.099 -18.532 1.945 1.00 76.31 101 SER A CA 1
ATOM 811 C C . SER A 1 101 ? 11.919 -18.058 3.143 1.00 76.31 101 SER A C 1
ATOM 813 O O . SER A 1 101 ? 12.253 -16.880 3.246 1.00 76.31 101 SER A O 1
ATOM 815 N N . GLU A 1 102 ? 12.354 -18.994 3.986 1.00 69.81 102 GLU A N 1
ATOM 816 C CA . GLU A 1 102 ? 13.337 -18.720 5.046 1.00 69.81 102 GLU A CA 1
ATOM 817 C C . GLU A 1 102 ? 14.758 -18.492 4.490 1.00 69.81 102 GLU A C 1
ATOM 819 O O . GLU A 1 102 ? 15.568 -17.796 5.097 1.00 69.81 102 GLU A O 1
ATOM 824 N N . GLY A 1 103 ? 15.069 -19.044 3.309 1.00 70.44 103 GLY A N 1
ATOM 825 C CA . GLY A 1 103 ? 16.403 -18.963 2.697 1.00 70.44 103 GLY A CA 1
ATOM 826 C C . GLY A 1 103 ? 16.654 -17.701 1.864 1.00 70.44 103 GLY A C 1
ATOM 827 O O . GLY A 1 103 ? 17.799 -17.409 1.523 1.00 70.44 103 GLY A O 1
ATOM 828 N N . SER A 1 104 ? 15.604 -16.952 1.515 1.00 67.38 104 SER A N 1
ATOM 829 C CA . SER A 1 104 ? 15.701 -15.735 0.698 1.00 67.38 104 SER A CA 1
ATOM 830 C C . SER A 1 104 ? 14.817 -14.615 1.267 1.00 67.38 104 SER A C 1
ATOM 832 O O . SER A 1 104 ? 13.780 -14.305 0.675 1.00 67.38 104 SER A O 1
ATOM 834 N N . PRO A 1 105 ? 15.217 -13.993 2.394 1.00 71.94 105 PRO A N 1
ATOM 835 C CA . PRO A 1 105 ? 14.407 -12.987 3.090 1.00 71.94 105 PRO A CA 1
ATOM 836 C C . PRO A 1 105 ? 14.304 -11.648 2.339 1.00 71.94 105 PRO A C 1
ATOM 838 O O . PRO A 1 105 ? 13.540 -10.771 2.731 1.00 71.94 105 PRO A O 1
ATOM 841 N N . LEU A 1 106 ? 15.071 -11.470 1.258 1.00 83.38 106 LEU A N 1
ATOM 842 C CA . LEU A 1 106 ? 15.077 -10.265 0.436 1.00 83.38 106 LEU A CA 1
ATOM 843 C C . LEU A 1 106 ? 15.041 -10.637 -1.048 1.00 83.38 106 LEU A C 1
ATOM 845 O O . LEU A 1 106 ? 15.881 -11.398 -1.528 1.00 83.38 106 LEU A O 1
AT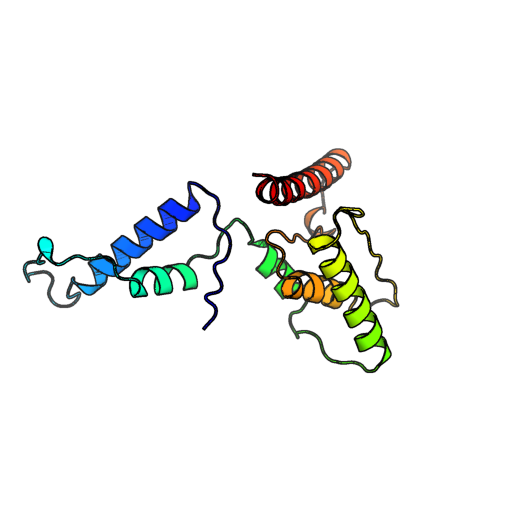OM 849 N N . VAL A 1 107 ? 14.094 -10.050 -1.778 1.00 86.88 107 VAL A N 1
ATOM 850 C CA . VAL A 1 107 ? 13.987 -10.166 -3.235 1.00 86.88 107 VAL A CA 1
ATOM 851 C C . VAL A 1 107 ? 13.908 -8.768 -3.832 1.00 86.88 107 VAL A C 1
ATOM 853 O O . VAL A 1 107 ? 13.105 -7.942 -3.405 1.00 86.88 107 VAL A O 1
ATOM 856 N N . THR A 1 108 ? 14.720 -8.527 -4.857 1.00 89.56 108 THR A N 1
ATOM 857 C CA . THR A 1 108 ? 14.710 -7.283 -5.631 1.00 89.56 108 THR A CA 1
ATOM 858 C C . THR A 1 108 ? 14.270 -7.591 -7.055 1.00 89.56 108 THR A C 1
ATOM 860 O O . THR A 1 108 ? 14.777 -8.520 -7.680 1.00 89.56 108 THR A O 1
ATOM 863 N N . CYS A 1 109 ? 13.336 -6.801 -7.582 1.00 91.12 109 CYS A N 1
ATOM 864 C CA . CYS A 1 109 ? 12.827 -6.939 -8.943 1.00 91.12 109 CYS A CA 1
ATOM 865 C C . CYS A 1 109 ? 12.892 -5.591 -9.669 1.00 91.12 109 CYS A C 1
ATOM 867 O O . CYS A 1 109 ? 12.540 -4.560 -9.097 1.00 91.12 109 CYS A O 1
ATOM 869 N N . LEU A 1 110 ? 13.320 -5.611 -10.933 1.00 94.00 110 LEU A N 1
ATOM 870 C CA . LEU A 1 110 ? 13.316 -4.452 -11.820 1.00 94.00 110 LEU A CA 1
ATOM 871 C C . LEU A 1 110 ? 12.263 -4.649 -12.915 1.00 94.00 110 LEU A C 1
ATOM 873 O O . LEU A 1 110 ? 12.311 -5.625 -13.663 1.00 94.00 110 LEU A O 1
ATOM 877 N N . LEU A 1 111 ? 11.336 -3.696 -13.031 1.00 93.12 111 LEU A N 1
ATOM 878 C CA . LEU A 1 111 ? 10.382 -3.625 -14.135 1.00 93.12 111 LEU A CA 1
ATOM 879 C C . LEU A 1 111 ? 10.917 -2.702 -15.230 1.00 93.12 111 LEU A C 1
ATOM 881 O O . LEU A 1 111 ? 11.030 -1.494 -15.029 1.00 93.12 111 LEU A O 1
ATOM 885 N N . GLU A 1 112 ? 11.195 -3.261 -16.405 1.00 93.75 112 GLU A N 1
ATOM 886 C CA . GLU A 1 112 ? 11.704 -2.532 -17.570 1.00 93.75 112 GLU A CA 1
ATOM 887 C C . GLU A 1 112 ? 10.680 -2.513 -18.719 1.00 93.75 112 GLU A C 1
ATOM 889 O O . GLU A 1 112 ? 9.888 -3.439 -18.899 1.00 93.75 112 GLU A O 1
ATOM 894 N N . GLY A 1 113 ? 10.680 -1.432 -19.503 1.00 92.31 113 GLY A N 1
ATOM 895 C CA . GLY A 1 113 ? 9.812 -1.259 -20.666 1.00 92.31 113 GLY A CA 1
ATOM 896 C C . GLY A 1 113 ? 9.821 0.176 -21.189 1.00 92.31 113 GLY A C 1
ATOM 897 O O . GLY A 1 113 ? 10.374 1.074 -20.547 1.00 92.31 113 GLY A O 1
ATOM 898 N N . SER A 1 114 ? 9.158 0.412 -22.320 1.00 93.81 114 SER A N 1
ATOM 899 C CA . SER A 1 114 ? 9.026 1.738 -22.939 1.00 93.81 114 SER A CA 1
ATOM 900 C C . SER A 1 114 ? 8.372 2.772 -22.013 1.00 93.81 114 SER A C 1
ATOM 902 O O . SER A 1 114 ? 7.667 2.438 -21.056 1.00 93.81 114 SER A O 1
ATOM 904 N N . SER A 1 115 ? 8.608 4.061 -22.270 1.00 93.19 115 SER A N 1
ATOM 905 C CA . SER A 1 115 ? 7.908 5.128 -21.543 1.00 93.19 115 SER A CA 1
ATOM 906 C C . SER A 1 115 ? 6.387 4.979 -21.696 1.00 93.19 115 SER A C 1
ATOM 908 O O . SER A 1 115 ? 5.908 4.576 -22.752 1.00 93.19 115 SER A O 1
ATOM 910 N N . GLY A 1 116 ? 5.633 5.246 -20.627 1.00 87.62 116 GLY A N 1
ATOM 911 C CA . GLY A 1 116 ? 4.170 5.119 -20.627 1.00 87.62 116 GLY A CA 1
ATOM 912 C C . GLY A 1 116 ? 3.619 3.687 -20.583 1.00 87.62 116 GLY A C 1
ATOM 913 O O . GLY A 1 116 ? 2.409 3.515 -20.541 1.00 87.62 116 GLY A O 1
ATOM 914 N N . SER A 1 117 ? 4.459 2.647 -20.516 1.00 89.75 117 SER A N 1
ATOM 915 C CA . SER A 1 117 ? 4.006 1.243 -20.521 1.00 89.75 117 SER A CA 1
ATOM 916 C C . SER A 1 117 ? 3.330 0.753 -19.224 1.00 89.75 117 SER A C 1
ATOM 918 O O . SER A 1 117 ? 3.167 -0.450 -19.048 1.00 89.75 117 SER A O 1
ATOM 920 N N . GLY A 1 118 ? 3.022 1.638 -18.270 1.00 89.50 118 GLY A N 1
ATOM 921 C CA . GLY A 1 118 ? 2.334 1.269 -17.024 1.00 89.50 118 GLY A CA 1
ATOM 922 C C . GLY A 1 118 ? 3.187 0.572 -15.951 1.00 89.50 118 GLY A C 1
ATOM 923 O O . GLY A 1 118 ? 2.633 -0.032 -15.041 1.00 89.50 118 GLY A O 1
ATOM 924 N N . LYS A 1 119 ? 4.526 0.661 -16.000 1.00 92.44 119 LYS A N 1
ATOM 925 C CA . LYS A 1 119 ? 5.426 0.011 -15.013 1.00 92.44 119 LYS A CA 1
ATOM 926 C C . LYS A 1 119 ? 5.098 0.363 -13.559 1.00 92.44 119 LYS A C 1
ATOM 928 O O . LYS A 1 119 ? 5.091 -0.510 -12.699 1.00 92.44 119 LYS A O 1
ATOM 933 N N . ILE A 1 120 ? 4.832 1.644 -13.302 1.00 91.94 120 ILE A N 1
ATOM 934 C CA . ILE A 1 120 ? 4.516 2.151 -11.961 1.00 91.94 120 ILE A CA 1
ATOM 935 C C . ILE A 1 120 ? 3.161 1.599 -11.500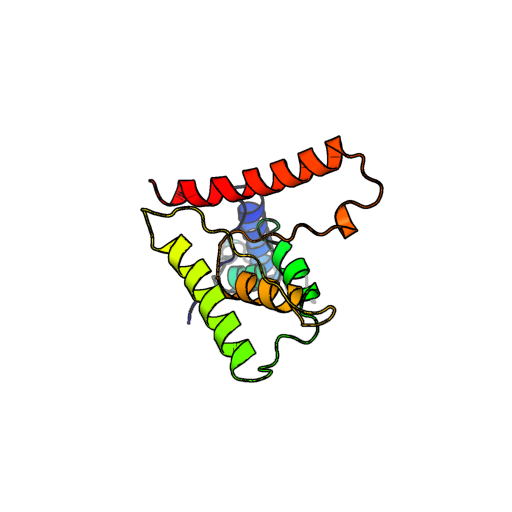 1.00 91.94 120 ILE A C 1
ATOM 937 O O . ILE A 1 120 ? 3.061 1.101 -10.385 1.00 91.94 120 ILE A O 1
ATOM 941 N N . ALA A 1 121 ? 2.155 1.596 -12.381 1.00 92.00 121 ALA A N 1
ATOM 942 C CA . ALA A 1 121 ? 0.841 1.022 -12.095 1.00 92.00 121 ALA A CA 1
ATOM 943 C C . ALA A 1 121 ? 0.918 -0.488 -11.804 1.00 92.00 121 ALA A C 1
ATOM 945 O O . ALA A 1 121 ? 0.273 -0.971 -10.874 1.00 92.00 121 ALA A O 1
ATOM 946 N N . MET A 1 122 ? 1.760 -1.226 -12.537 1.00 92.00 122 MET A N 1
ATOM 947 C CA . MET A 1 122 ? 2.035 -2.642 -12.274 1.00 92.00 122 MET A CA 1
ATOM 948 C C . MET A 1 122 ? 2.676 -2.844 -10.894 1.00 92.00 122 MET A C 1
ATOM 950 O O . MET A 1 122 ? 2.179 -3.640 -10.102 1.00 92.00 122 MET A O 1
ATOM 954 N N . ALA A 1 123 ? 3.741 -2.098 -10.573 1.00 92.25 123 ALA A N 1
ATOM 955 C CA . ALA A 1 123 ? 4.409 -2.188 -9.273 1.00 92.25 123 ALA A CA 1
ATOM 956 C C . ALA A 1 123 ? 3.461 -1.849 -8.114 1.00 92.25 123 ALA A C 1
ATOM 958 O O . ALA A 1 123 ? 3.451 -2.542 -7.098 1.00 92.25 123 ALA A O 1
ATOM 959 N N . ALA A 1 124 ? 2.633 -0.816 -8.285 1.00 91.12 124 ALA A N 1
ATOM 960 C CA . ALA A 1 124 ? 1.645 -0.422 -7.293 1.00 91.12 124 ALA A CA 1
ATOM 961 C C . ALA A 1 124 ? 0.568 -1.493 -7.093 1.00 91.12 124 ALA A C 1
ATOM 963 O O . ALA A 1 124 ? 0.170 -1.775 -5.963 1.00 91.12 124 ALA A O 1
ATOM 964 N N . THR A 1 125 ? 0.151 -2.137 -8.184 1.00 90.75 125 THR A N 1
ATOM 965 C CA . THR A 1 125 ? -0.828 -3.222 -8.141 1.00 90.75 125 THR A CA 1
ATOM 966 C C . THR A 1 125 ? -0.302 -4.431 -7.393 1.00 90.75 125 THR A C 1
ATOM 968 O O . THR A 1 125 ? -0.947 -4.884 -6.451 1.00 90.75 125 THR A O 1
ATOM 971 N N . VAL A 1 126 ? 0.912 -4.872 -7.722 1.00 90.88 126 VAL A N 1
ATOM 972 C CA . VAL A 1 126 ? 1.591 -5.948 -6.991 1.00 90.88 126 VAL A CA 1
ATOM 973 C C . VAL A 1 126 ? 1.773 -5.564 -5.524 1.00 90.88 126 VAL A C 1
ATOM 975 O O . VAL A 1 126 ? 1.513 -6.380 -4.649 1.00 90.88 126 VAL A O 1
ATOM 978 N N . GLY A 1 127 ? 2.152 -4.317 -5.232 1.00 88.75 127 GLY A N 1
ATOM 979 C CA . GLY A 1 127 ? 2.268 -3.812 -3.866 1.00 88.75 127 GLY A CA 1
ATOM 980 C C . GLY A 1 127 ? 0.973 -3.968 -3.067 1.00 88.75 127 GLY A C 1
ATOM 981 O O . GLY A 1 127 ? 1.004 -4.510 -1.966 1.00 88.75 127 GLY A O 1
ATOM 982 N N . ILE A 1 128 ? -0.175 -3.573 -3.620 1.00 85.94 128 ILE A N 1
ATOM 983 C CA . ILE A 1 128 ? -1.461 -3.687 -2.913 1.00 85.94 128 ILE A CA 1
ATOM 984 C C . ILE A 1 128 ? -1.926 -5.142 -2.797 1.00 85.94 128 ILE A C 1
ATOM 986 O O . ILE A 1 128 ? -2.338 -5.573 -1.720 1.00 85.94 128 ILE A O 1
ATOM 990 N N . GLU A 1 129 ? -1.844 -5.913 -3.877 1.00 88.31 129 GLU A N 1
ATOM 991 C CA . GLU A 1 129 ? -2.342 -7.293 -3.912 1.00 88.31 129 GLU A CA 1
ATOM 992 C C . GLU A 1 129 ? -1.432 -8.276 -3.178 1.00 88.31 129 GLU A C 1
ATOM 994 O O . GLU A 1 129 ? -1.891 -9.310 -2.692 1.00 88.31 129 GLU A O 1
ATOM 999 N N . SER A 1 130 ? -0.160 -7.917 -2.989 1.00 86.19 130 SER A N 1
ATOM 1000 C CA . SER A 1 130 ? 0.759 -8.681 -2.153 1.00 86.19 130 SER A CA 1
ATOM 1001 C C . SER A 1 130 ? 0.296 -8.774 -0.704 1.00 86.19 130 SER A C 1
ATOM 1003 O O . SER A 1 130 ? 0.787 -9.641 0.001 1.00 86.19 130 SER A O 1
ATOM 1005 N N . ASN A 1 131 ? -0.629 -7.938 -0.216 1.00 81.69 131 ASN A N 1
ATOM 1006 C CA . ASN A 1 131 ? -1.089 -7.953 1.178 1.00 81.69 131 ASN A CA 1
ATOM 1007 C C . ASN A 1 131 ? 0.060 -7.885 2.209 1.00 81.69 131 ASN A C 1
ATOM 1009 O O . ASN A 1 131 ? -0.023 -8.484 3.285 1.00 81.69 131 ASN A O 1
ATOM 1013 N N . PHE A 1 132 ? 1.161 -7.201 1.887 1.00 80.38 132 PHE A N 1
ATOM 1014 C CA . PHE A 1 132 ? 2.187 -6.909 2.883 1.00 80.38 132 PHE A CA 1
ATOM 1015 C C . PHE A 1 132 ? 1.661 -5.920 3.920 1.00 80.38 132 PHE A C 1
ATOM 1017 O O . PHE A 1 132 ? 0.891 -5.010 3.619 1.00 80.38 132 PHE A O 1
ATOM 1024 N N . SER A 1 133 ? 2.111 -6.089 5.163 1.00 75.50 133 SER A N 1
ATOM 1025 C CA . SER A 1 133 ? 1.738 -5.187 6.259 1.00 75.50 133 SER A CA 1
ATOM 1026 C C . SER A 1 133 ? 2.351 -3.793 6.111 1.00 75.50 133 SER A C 1
ATOM 1028 O O . SER A 1 133 ? 1.836 -2.837 6.681 1.00 75.50 133 SER A O 1
ATOM 1030 N N . TYR A 1 134 ? 3.438 -3.680 5.346 1.00 78.69 134 TYR A N 1
ATOM 1031 C CA . TYR A 1 134 ? 4.090 -2.423 5.022 1.00 78.69 134 TYR A CA 1
ATOM 1032 C C . TYR A 1 134 ? 4.496 -2.418 3.548 1.00 78.69 134 TYR A C 1
ATOM 1034 O O . TYR A 1 134 ? 5.232 -3.289 3.093 1.00 78.69 134 TYR A O 1
ATOM 1042 N N . VAL A 1 135 ? 4.021 -1.422 2.806 1.00 82.75 135 VAL A N 1
ATOM 1043 C CA . VAL A 1 135 ? 4.391 -1.158 1.408 1.00 82.75 135 VAL A CA 1
ATOM 1044 C C . VAL A 1 135 ? 4.654 0.333 1.313 1.00 82.75 135 VAL A C 1
ATOM 1046 O O . VAL A 1 135 ? 3.911 1.095 1.916 1.00 82.75 135 VAL A O 1
ATOM 1049 N N . LYS A 1 136 ? 5.683 0.797 0.604 1.00 85.06 136 LYS A N 1
ATOM 1050 C CA . LYS A 1 136 ? 5.919 2.239 0.449 1.00 85.06 136 LYS A CA 1
ATOM 1051 C C . LYS A 1 136 ? 6.499 2.566 -0.915 1.00 85.06 136 LYS A C 1
ATOM 1053 O O . LYS A 1 136 ? 7.392 1.870 -1.388 1.00 85.06 136 LYS A O 1
ATOM 1058 N N . ILE A 1 137 ? 6.004 3.645 -1.516 1.00 86.38 137 ILE A N 1
ATOM 1059 C CA . ILE A 1 137 ? 6.563 4.206 -2.743 1.00 86.38 137 ILE A CA 1
ATOM 1060 C C . ILE A 1 137 ? 7.607 5.249 -2.370 1.00 86.38 137 ILE A C 1
ATOM 1062 O O . ILE A 1 137 ? 7.379 6.110 -1.521 1.00 86.38 137 ILE A O 1
ATOM 1066 N N . ILE A 1 138 ? 8.751 5.176 -3.039 1.00 88.56 138 ILE A N 1
ATOM 1067 C CA . ILE A 1 138 ? 9.749 6.237 -3.049 1.00 88.56 138 ILE A CA 1
ATOM 1068 C C . ILE A 1 138 ? 9.652 6.898 -4.425 1.00 88.56 138 ILE A C 1
ATOM 1070 O O . ILE A 1 138 ? 10.011 6.287 -5.429 1.00 88.56 138 ILE A O 1
ATOM 1074 N N . SER A 1 139 ? 9.125 8.124 -4.475 1.00 87.56 139 SER A N 1
ATOM 1075 C CA . SER A 1 139 ? 8.956 8.881 -5.722 1.00 87.56 139 SER A CA 1
ATOM 1076 C C . SER A 1 139 ? 9.980 10.005 -5.817 1.00 87.56 139 SER A C 1
ATOM 1078 O O . SER A 1 139 ? 10.220 10.718 -4.840 1.00 87.56 139 SER A O 1
ATOM 1080 N N . ALA A 1 140 ? 10.521 10.223 -7.017 1.00 88.56 140 ALA A N 1
ATOM 1081 C CA . ALA A 1 140 ? 11.387 11.365 -7.299 1.00 88.56 140 ALA A CA 1
ATOM 1082 C C . ALA A 1 140 ? 10.682 12.708 -7.035 1.00 88.56 140 ALA A C 1
ATOM 1084 O O . ALA A 1 140 ? 11.340 13.673 -6.656 1.00 88.56 140 ALA A O 1
ATOM 1085 N N . GLU A 1 141 ? 9.352 12.759 -7.162 1.00 87.69 141 GLU A N 1
ATOM 1086 C CA . GLU A 1 141 ? 8.538 13.956 -6.906 1.00 87.69 141 GLU A CA 1
ATOM 1087 C C . GLU A 1 141 ? 8.680 14.447 -5.462 1.00 87.69 141 GLU A C 1
ATOM 1089 O O . GLU A 1 141 ? 8.859 15.637 -5.217 1.00 87.69 141 GLU A O 1
ATOM 1094 N N . THR A 1 142 ? 8.711 13.517 -4.503 1.00 84.31 142 THR A N 1
ATOM 1095 C CA . THR A 1 142 ? 8.907 13.828 -3.075 1.00 84.31 142 THR A CA 1
ATOM 1096 C C . THR A 1 142 ? 10.328 14.282 -2.731 1.00 84.31 142 THR A C 1
ATOM 1098 O O . THR A 1 142 ? 10.584 14.719 -1.611 1.00 84.31 142 THR A O 1
ATOM 1101 N N . MET A 1 143 ? 11.252 14.195 -3.691 1.00 88.69 143 MET A N 1
ATOM 1102 C CA . MET A 1 143 ? 12.668 14.525 -3.523 1.00 88.69 143 MET A CA 1
ATOM 1103 C C . MET A 1 143 ? 13.088 15.805 -4.251 1.00 88.69 143 MET A C 1
ATOM 1105 O O . MET A 1 143 ? 14.271 16.167 -4.233 1.00 88.69 143 MET A O 1
ATOM 1109 N N . ILE A 1 144 ? 12.152 16.489 -4.911 1.00 91.75 144 ILE A N 1
ATOM 1110 C CA . ILE A 1 144 ? 12.426 17.738 -5.624 1.00 91.75 144 ILE A CA 1
ATOM 1111 C C . ILE A 1 144 ? 12.848 18.815 -4.613 1.00 91.75 144 ILE A C 1
ATOM 1113 O O . ILE A 1 144 ? 12.236 18.978 -3.563 1.00 91.75 144 ILE A O 1
ATOM 1117 N N . GLY A 1 145 ? 13.928 19.541 -4.918 1.00 92.12 145 GLY A N 1
ATOM 1118 C CA . GLY A 1 145 ? 14.443 20.625 -4.069 1.00 92.12 145 GLY A CA 1
ATOM 1119 C C . GLY A 1 145 ? 15.239 20.178 -2.836 1.00 92.12 145 GLY A C 1
ATOM 1120 O O . GLY A 1 145 ? 15.792 21.025 -2.139 1.00 92.12 145 GLY A O 1
ATOM 1121 N N . LEU A 1 146 ? 15.352 18.872 -2.572 1.00 91.62 146 LEU A N 1
ATOM 1122 C CA . LEU A 1 146 ? 16.176 18.353 -1.479 1.00 91.62 146 LEU A CA 1
ATOM 1123 C C . LEU A 1 146 ? 17.654 18.268 -1.876 1.00 91.62 146 LEU A C 1
ATOM 1125 O O . LEU A 1 146 ? 17.992 17.955 -3.022 1.00 91.62 146 LEU A O 1
ATOM 1129 N N . SER A 1 147 ? 18.538 18.470 -0.898 1.00 96.06 147 SER A N 1
ATOM 1130 C CA . SER A 1 147 ? 19.969 18.210 -1.067 1.00 96.06 147 SER A CA 1
ATOM 1131 C C . SER A 1 147 ? 20.245 16.704 -1.183 1.00 96.06 147 SER A C 1
ATOM 1133 O O . SER A 1 147 ? 19.490 15.880 -0.660 1.00 96.06 147 SER A O 1
ATOM 1135 N N . GLU A 1 148 ? 21.335 16.327 -1.856 1.00 94.00 148 GLU A N 1
ATOM 1136 C CA . GLU A 1 148 ? 21.781 14.930 -1.974 1.00 94.00 148 GLU A CA 1
ATOM 1137 C C . GLU A 1 148 ? 21.841 14.175 -0.632 1.00 94.00 148 GLU A C 1
ATOM 1139 O O . GLU A 1 148 ? 21.251 13.093 -0.553 1.00 94.00 148 GLU A O 1
ATOM 1144 N N . PRO A 1 149 ? 22.438 14.714 0.455 1.00 94.94 149 PRO A N 1
ATOM 1145 C CA . PRO A 1 149 ? 22.454 14.005 1.734 1.00 94.94 149 PRO A CA 1
ATOM 1146 C C . PRO A 1 149 ? 21.048 13.801 2.311 1.00 94.94 149 PRO A C 1
ATOM 1148 O O . PRO A 1 149 ? 20.769 12.751 2.890 1.00 94.94 149 PRO A O 1
ATOM 1151 N N . THR A 1 150 ? 20.127 14.751 2.114 1.00 92.94 150 THR A N 1
ATOM 1152 C CA . THR A 1 150 ? 18.733 14.600 2.556 1.00 92.94 150 THR A CA 1
ATOM 1153 C C . THR A 1 150 ? 17.999 13.515 1.763 1.00 92.94 150 THR A C 1
ATOM 1155 O O . THR A 1 150 ? 17.258 12.735 2.361 1.00 92.94 150 THR A O 1
ATOM 1158 N N . LYS A 1 151 ? 18.234 13.407 0.447 1.00 92.50 151 LYS A N 1
ATOM 1159 C CA . LYS A 1 151 ? 17.673 12.326 -0.385 1.00 92.50 151 LYS A CA 1
ATOM 1160 C C . LYS A 1 151 ? 18.142 10.955 0.101 1.00 92.50 151 LYS A C 1
ATOM 1162 O O . LYS A 1 151 ? 17.317 10.073 0.336 1.00 92.50 151 LYS A O 1
ATOM 1167 N N . CYS A 1 152 ? 19.447 10.799 0.333 1.00 91.81 152 CYS A N 1
ATOM 1168 C CA . CYS A 1 152 ? 20.017 9.566 0.880 1.00 91.81 152 CYS A CA 1
ATOM 1169 C C . CYS A 1 152 ? 19.402 9.219 2.243 1.00 91.81 152 CYS A C 1
ATOM 1171 O O . CYS A 1 152 ? 18.952 8.092 2.449 1.00 91.81 152 CYS A O 1
ATOM 1173 N N . ALA A 1 153 ? 19.308 10.196 3.151 1.00 90.88 153 ALA A N 1
ATOM 1174 C CA . ALA A 1 153 ? 18.718 9.995 4.472 1.00 90.88 153 ALA A CA 1
ATOM 1175 C C . ALA A 1 153 ? 17.248 9.544 4.401 1.00 90.88 153 ALA A C 1
ATOM 1177 O O . ALA A 1 153 ? 16.832 8.674 5.166 1.00 90.88 153 ALA A O 1
ATOM 1178 N N . GLN A 1 154 ? 16.459 10.085 3.467 1.00 89.00 154 GLN A N 1
ATOM 1179 C CA . GLN A 1 154 ? 15.073 9.656 3.262 1.00 89.00 154 GLN A CA 1
ATOM 1180 C C . GLN A 1 154 ? 14.970 8.214 2.755 1.00 89.00 154 GLN A C 1
ATOM 1182 O O . GLN A 1 154 ? 14.166 7.447 3.286 1.00 89.00 154 GLN A O 1
ATOM 1187 N N . ILE A 1 155 ? 15.789 7.823 1.773 1.00 88.38 155 ILE A N 1
ATOM 1188 C CA . ILE A 1 155 ? 15.807 6.449 1.240 1.00 88.38 155 ILE A CA 1
ATOM 1189 C C . ILE A 1 155 ? 16.172 5.453 2.347 1.00 88.38 155 ILE A C 1
ATOM 1191 O O . ILE A 1 155 ? 15.496 4.434 2.523 1.00 88.38 155 ILE A O 1
ATOM 1195 N N . VAL A 1 156 ? 17.197 5.772 3.142 1.00 87.75 156 VAL A N 1
ATOM 1196 C CA . VAL A 1 156 ? 17.619 4.949 4.285 1.00 87.75 156 VAL A CA 1
ATOM 1197 C C . VAL A 1 156 ? 16.508 4.858 5.329 1.00 87.75 156 VAL A C 1
ATOM 1199 O O . VAL A 1 156 ? 16.195 3.763 5.791 1.00 87.75 156 VAL A O 1
ATOM 1202 N N . LYS A 1 157 ? 15.849 5.977 5.655 1.00 85.94 157 LYS A N 1
ATOM 1203 C CA . LYS A 1 157 ? 14.732 6.003 6.609 1.00 85.94 157 LYS A CA 1
ATOM 1204 C C . LYS A 1 157 ? 13.587 5.087 6.175 1.00 85.94 157 LYS A C 1
ATOM 1206 O O . LYS A 1 157 ? 13.067 4.334 6.997 1.00 85.94 157 LYS A O 1
ATOM 1211 N N . VAL A 1 158 ? 13.196 5.134 4.899 1.00 83.69 158 VAL A N 1
ATOM 1212 C CA . VAL A 1 158 ? 12.138 4.263 4.361 1.00 83.69 158 VAL A CA 1
ATOM 1213 C C . VAL A 1 158 ? 12.563 2.796 4.411 1.00 83.69 158 VAL A C 1
ATOM 1215 O O . VAL 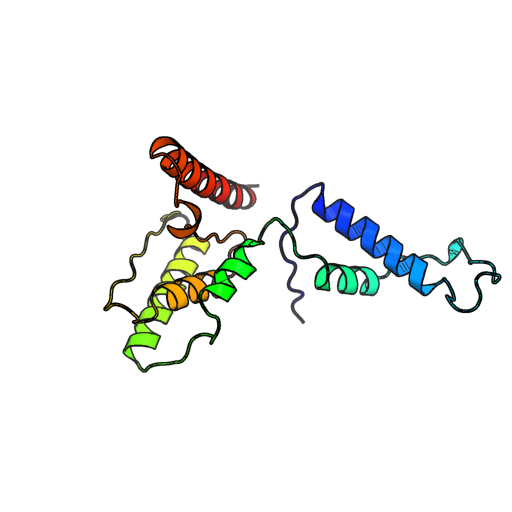A 1 158 ? 11.787 1.956 4.863 1.00 83.69 158 VAL A O 1
ATOM 1218 N N . SER A 1 159 ? 13.803 2.496 4.032 1.00 79.50 159 SER A N 1
ATOM 1219 C CA . SER A 1 159 ? 14.337 1.129 4.063 1.00 79.50 159 SER A CA 1
ATOM 1220 C C . SER A 1 159 ? 14.353 0.560 5.486 1.00 79.50 159 SER A C 1
ATOM 1222 O O . SER A 1 159 ? 13.878 -0.548 5.714 1.00 79.50 159 SER A O 1
ATOM 1224 N N . PHE A 1 160 ? 14.801 1.346 6.470 1.00 78.31 160 PHE A N 1
ATOM 1225 C CA . PHE A 1 160 ? 14.828 0.917 7.867 1.00 78.31 160 PHE A CA 1
ATOM 1226 C C . PHE A 1 160 ? 13.425 0.727 8.447 1.00 78.31 160 PHE A C 1
ATOM 1228 O O . PHE A 1 160 ? 13.200 -0.223 9.179 1.00 78.31 160 PHE A O 1
ATOM 1235 N N . SER A 1 161 ? 12.454 1.573 8.079 1.00 72.31 161 SER A N 1
ATOM 1236 C CA . SER A 1 161 ? 11.057 1.410 8.517 1.00 72.31 161 SER A CA 1
ATOM 1237 C C . SER A 1 161 ? 10.370 0.145 7.987 1.00 72.31 161 SER A C 1
ATOM 1239 O O . SER A 1 161 ? 9.380 -0.285 8.572 1.00 72.31 161 SER A O 1
ATOM 1241 N N . ALA A 1 162 ? 10.891 -0.464 6.915 1.00 69.44 162 ALA A N 1
ATOM 1242 C CA . ALA A 1 162 ? 10.377 -1.724 6.384 1.00 69.44 162 ALA A CA 1
ATOM 1243 C C . ALA A 1 162 ? 10.875 -2.952 7.173 1.00 69.44 162 ALA A C 1
ATOM 1245 O O . ALA A 1 162 ? 10.138 -3.926 7.315 1.00 69.44 162 ALA A O 1
ATOM 1246 N N . LEU A 1 163 ? 12.087 -2.896 7.735 1.00 64.50 163 LEU A N 1
ATOM 1247 C CA . LEU A 1 163 ? 12.698 -3.989 8.503 1.00 64.50 163 LEU A CA 1
ATOM 1248 C C . LEU A 1 163 ? 11.927 -4.428 9.771 1.00 64.50 163 LEU A C 1
ATOM 1250 O O . LEU A 1 163 ? 11.774 -5.636 9.943 1.00 64.50 163 LEU A O 1
ATOM 1254 N N . PRO A 1 164 ? 11.355 -3.545 10.622 1.00 54.06 164 PRO A N 1
ATOM 1255 C CA . PRO A 1 164 ? 10.652 -3.964 11.842 1.00 54.06 164 PRO A CA 1
ATOM 1256 C C . PRO A 1 164 ? 9.354 -4.746 11.580 1.00 54.06 164 PRO A C 1
ATOM 1258 O O . PRO A 1 164 ? 8.726 -5.234 12.516 1.00 54.06 164 PRO A O 1
ATOM 1261 N N . SER A 1 165 ? 8.930 -4.895 10.319 1.00 49.97 165 SER A N 1
ATOM 1262 C CA . SER A 1 165 ? 7.807 -5.767 9.961 1.00 49.97 165 SER A CA 1
ATOM 1263 C C . SER A 1 165 ? 8.163 -7.265 9.929 1.00 49.97 165 SER A C 1
ATOM 1265 O O . SER A 1 165 ? 7.244 -8.083 9.893 1.00 49.97 165 SER A O 1
ATOM 1267 N N . LEU A 1 166 ? 9.453 -7.626 10.013 1.00 44.12 166 LEU A N 1
ATOM 1268 C CA . LEU A 1 166 ? 9.943 -9.014 10.042 1.00 44.12 166 LEU A CA 1
ATOM 1269 C C . LEU A 1 166 ? 10.151 -9.569 11.464 1.00 44.12 166 LEU A C 1
ATOM 1271 O O . LEU A 1 166 ? 10.044 -10.776 11.661 1.00 44.12 166 LEU A O 1
ATOM 1275 N N . ASP A 1 167 ? 10.342 -8.714 12.474 1.00 35.91 167 ASP A N 1
ATOM 1276 C CA . ASP A 1 167 ? 10.605 -9.161 13.856 1.00 35.91 167 ASP A CA 1
ATOM 1277 C C . ASP A 1 167 ? 9.363 -9.722 14.575 1.00 35.91 167 ASP A C 1
ATOM 1279 O O . ASP A 1 167 ? 9.480 -10.363 15.612 1.00 35.91 167 ASP A O 1
ATOM 1283 N N . THR A 1 168 ? 8.162 -9.559 14.007 1.00 39.22 168 THR A N 1
ATOM 1284 C CA . THR A 1 168 ? 6.937 -10.195 14.545 1.00 39.22 168 THR A CA 1
ATOM 1285 C C . THR A 1 168 ? 6.723 -11.634 14.061 1.00 39.22 168 THR A C 1
ATOM 1287 O O . THR A 1 168 ? 5.728 -12.247 14.434 1.00 39.22 168 THR A O 1
ATOM 1290 N N . ALA A 1 169 ? 7.638 -12.183 13.253 1.00 36.00 169 ALA A N 1
ATOM 1291 C CA . ALA A 1 169 ? 7.631 -13.593 12.850 1.00 36.00 169 ALA A CA 1
ATOM 1292 C C . ALA A 1 169 ? 8.576 -14.478 13.692 1.00 36.00 169 ALA A C 1
ATOM 1294 O O . ALA A 1 169 ? 8.557 -15.695 13.538 1.00 36.00 169 ALA A O 1
ATOM 1295 N N . PHE A 1 170 ? 9.366 -13.885 14.596 1.00 33.03 170 PHE A N 1
ATOM 1296 C CA . PHE A 1 170 ? 10.273 -14.593 15.505 1.00 33.03 170 PHE A CA 1
ATOM 1297 C C . PHE A 1 170 ? 9.980 -14.244 16.969 1.00 33.03 170 PHE A C 1
ATOM 1299 O O . PHE A 1 170 ? 10.837 -13.725 17.684 1.00 33.03 170 PHE A O 1
ATOM 1306 N N . GLN A 1 171 ? 8.761 -14.544 17.420 1.00 30.77 171 GLN A N 1
ATOM 1307 C CA . GLN A 1 171 ? 8.475 -14.743 18.841 1.00 30.77 171 GLN A CA 1
ATOM 1308 C C . GLN A 1 171 ? 7.362 -15.767 19.038 1.00 30.77 171 GLN A C 1
ATOM 1310 O O . GLN A 1 171 ? 6.367 -15.701 18.282 1.00 30.77 171 GLN A O 1
#

Radius of gyration: 21.66 Å; chains: 1; bounding box: 57×40×56 Å

Foldseek 3Di:
DDDPDQDADPPPVVVVLVVQLLVVLVVVQQDPVDNPDDRPPVPSDRDVVSSVVSSVVDDHPQAPQLVVLCVLAVPADDCPDDVLVVVLVVLLVQLVCCVPDPPDVDDDDDDDDDPPPSSSSSVSVSQVVSPQSHDHDDDVVVCPPPDPVVSVVVVVVNVVVSVVSPVVVPD